Protein AF-A0A9D4MRM5-F1 (afdb_monomer_lite)

Organism: Dreissena polymorpha (NCBI:txid45954)

Sequence (96 aa):
MMEYDSKKILTLRTLDKRSTDRKSTNMEKVGFEQALQELTDNNIAVEEVVTDAHLGIGSIMNKKYPEIKHSHYIWHAAKKLAKRLGKIVKKKANQI

Radius of gyration: 18.16 Å; chains: 1; bounding box: 43×32×49 Å

Secondary structure (DSSP, 8-state):
-B-TTT--B-------GGGTTT-HHHHHHHHHHHHHHHHHHTT----EEEE---HHHHHHHHHH-TTSEEEE-HHHHHHHHHHHHHHHHHHHHTT-

Structure (mmCIF, N/CA/C/O backbone):
data_AF-A0A9D4MRM5-F1
#
_entry.id   AF-A0A9D4MRM5-F1
#
loop_
_atom_site.group_PDB
_atom_site.id
_atom_site.type_symbol
_atom_site.label_atom_id
_atom_site.label_alt_id
_atom_site.label_comp_id
_atom_site.label_asym_id
_atom_site.label_entity_id
_atom_site.label_seq_id
_atom_site.pdbx_PDB_ins_code
_atom_site.Cartn_x
_atom_site.Cartn_y
_atom_site.Cartn_z
_atom_site.occupancy
_atom_site.B_iso_or_equiv
_atom_site.auth_seq_id
_atom_site.auth_comp_id
_atom_site.auth_asym_id
_atom_site.auth_atom_id
_atom_site.pdbx_PDB_model_num
ATOM 1 N N . MET A 1 1 ? -8.918 1.977 -2.420 1.00 93.69 1 MET A N 1
ATOM 2 C CA . MET A 1 1 ? -8.376 0.611 -2.542 1.00 93.69 1 MET A CA 1
ATOM 3 C C . MET A 1 1 ? -9.374 -0.258 -3.278 1.00 93.69 1 MET A C 1
ATOM 5 O O . MET A 1 1 ? -10.568 0.010 -3.200 1.00 93.69 1 MET A O 1
ATOM 9 N N . MET A 1 2 ? -8.882 -1.237 -4.029 1.00 95.62 2 MET A N 1
ATOM 10 C CA . MET A 1 2 ? -9.697 -2.153 -4.822 1.00 95.62 2 MET A CA 1
ATOM 11 C C . MET A 1 2 ? -9.437 -3.574 -4.334 1.00 95.62 2 MET A C 1
ATOM 13 O O . MET A 1 2 ? -8.283 -3.930 -4.108 1.00 95.62 2 MET A O 1
ATOM 17 N N . GLU A 1 3 ? -10.498 -4.352 -4.180 1.00 96.31 3 GLU A N 1
ATOM 18 C CA . GLU A 1 3 ? -10.424 -5.773 -3.859 1.00 96.31 3 GLU A CA 1
ATOM 19 C C . GLU A 1 3 ? -10.053 -6.570 -5.122 1.00 96.31 3 GLU A C 1
ATOM 21 O O . GLU A 1 3 ? -10.459 -6.223 -6.238 1.00 96.31 3 GLU A O 1
ATOM 26 N N . TYR A 1 4 ? -9.201 -7.582 -4.969 1.00 95.00 4 TYR A N 1
ATOM 27 C CA . TYR A 1 4 ? -8.548 -8.212 -6.107 1.00 95.00 4 TYR A CA 1
ATOM 28 C C . TYR A 1 4 ? -9.476 -9.127 -6.910 1.00 95.00 4 TYR A C 1
ATOM 30 O O . TYR A 1 4 ? -9.409 -9.076 -8.134 1.00 95.00 4 TYR A O 1
ATOM 38 N N . ASP A 1 5 ? -10.344 -9.919 -6.297 1.00 96.06 5 ASP A N 1
ATOM 39 C CA . ASP A 1 5 ? -11.135 -10.924 -7.009 1.00 96.06 5 ASP A CA 1
ATOM 40 C C . ASP A 1 5 ? -12.379 -10.318 -7.663 1.00 96.06 5 ASP A C 1
ATOM 42 O O . ASP A 1 5 ? -12.591 -10.434 -8.872 1.00 96.06 5 ASP A O 1
ATOM 46 N N . SER A 1 6 ? -13.174 -9.583 -6.890 1.00 96.88 6 SER A N 1
ATOM 47 C CA . SER A 1 6 ? -14.401 -8.919 -7.337 1.00 96.88 6 SER A CA 1
ATOM 48 C C . SER A 1 6 ? -14.150 -7.647 -8.143 1.00 96.88 6 SER A C 1
ATOM 50 O O . SER A 1 6 ? -15.080 -7.130 -8.765 1.00 96.88 6 SER A O 1
ATOM 52 N N . LYS A 1 7 ? -12.920 -7.110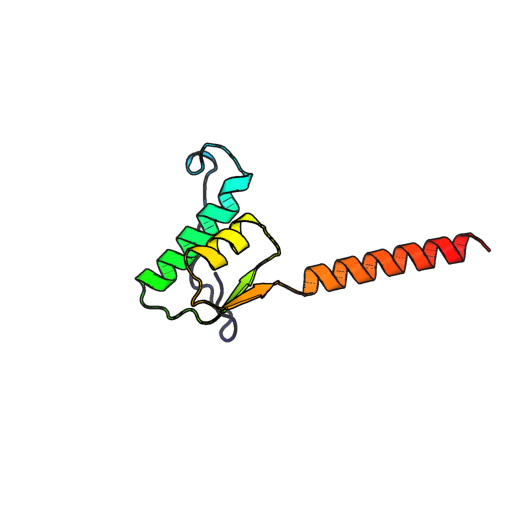 -8.111 1.00 96.38 7 LYS A N 1
ATOM 53 C CA . LYS A 1 7 ? -12.539 -5.826 -8.732 1.00 96.38 7 LYS A CA 1
ATOM 54 C C . LYS A 1 7 ? -13.338 -4.629 -8.208 1.00 96.38 7 LYS A C 1
ATOM 56 O O . LYS A 1 7 ? -13.350 -3.566 -8.831 1.00 96.38 7 LYS A O 1
ATOM 61 N N . LYS A 1 8 ? -14.009 -4.770 -7.062 1.00 97.06 8 LYS A N 1
ATOM 62 C CA . LYS A 1 8 ? -14.777 -3.684 -6.453 1.00 97.06 8 LYS A CA 1
ATOM 63 C C . LYS A 1 8 ? -13.844 -2.682 -5.793 1.00 97.06 8 LYS A C 1
ATOM 65 O O . LYS A 1 8 ? -12.875 -3.040 -5.125 1.00 97.06 8 LYS A O 1
ATOM 70 N N . ILE A 1 9 ? -14.165 -1.405 -5.956 1.00 96.88 9 ILE A N 1
ATOM 71 C CA . ILE A 1 9 ? -13.501 -0.327 -5.229 1.00 96.88 9 ILE A CA 1
ATOM 72 C C . ILE A 1 9 ? -14.102 -0.297 -3.823 1.00 96.88 9 ILE A C 1
ATOM 74 O O . ILE A 1 9 ? -15.279 0.011 -3.669 1.00 96.88 9 ILE A O 1
ATOM 78 N N . LEU A 1 10 ? -13.298 -0.630 -2.814 1.00 96.12 10 LEU A N 1
ATOM 79 C CA . LEU A 1 10 ? -13.720 -0.637 -1.411 1.00 96.12 10 LEU A CA 1
ATOM 80 C C . LEU A 1 10 ? -13.701 0.764 -0.792 1.00 96.12 10 LEU A C 1
ATOM 82 O O . LEU A 1 10 ? -14.523 1.078 0.053 1.00 96.12 10 LEU A O 1
ATOM 86 N N . THR A 1 11 ? -12.761 1.613 -1.214 1.00 96.38 11 THR A N 1
ATOM 87 C CA . THR A 1 11 ? -12.655 3.000 -0.731 1.00 96.38 11 THR A CA 1
ATOM 88 C C . THR A 1 11 ? -12.005 3.890 -1.787 1.00 96.38 11 THR A C 1
ATOM 90 O O . THR A 1 11 ? -11.112 3.453 -2.524 1.00 96.38 11 THR A O 1
ATOM 93 N N . LEU A 1 12 ? -12.434 5.147 -1.858 1.00 95.56 12 LEU A N 1
ATOM 94 C CA . LEU A 1 12 ? -11.852 6.193 -2.691 1.00 95.56 12 LEU A CA 1
ATOM 95 C C . LEU A 1 12 ? -11.668 7.438 -1.827 1.00 95.56 12 LEU A C 1
ATOM 97 O O . LEU A 1 12 ? -12.636 7.965 -1.284 1.00 95.56 12 LEU A O 1
ATOM 101 N N . ARG A 1 13 ? -10.431 7.930 -1.730 1.00 91.44 13 ARG A N 1
ATOM 102 C CA . ARG A 1 13 ? -10.114 9.123 -0.942 1.00 91.44 13 ARG A CA 1
ATOM 103 C C . ARG A 1 13 ? -9.468 10.183 -1.818 1.00 91.44 13 ARG A C 1
ATOM 105 O O . ARG A 1 13 ? -8.505 9.907 -2.530 1.00 91.44 13 ARG A O 1
ATOM 112 N N . THR A 1 14 ? -9.983 11.401 -1.707 1.00 92.94 14 THR A N 1
ATOM 113 C CA . THR A 1 14 ? -9.398 12.598 -2.313 1.00 92.94 14 THR A CA 1
ATOM 114 C C 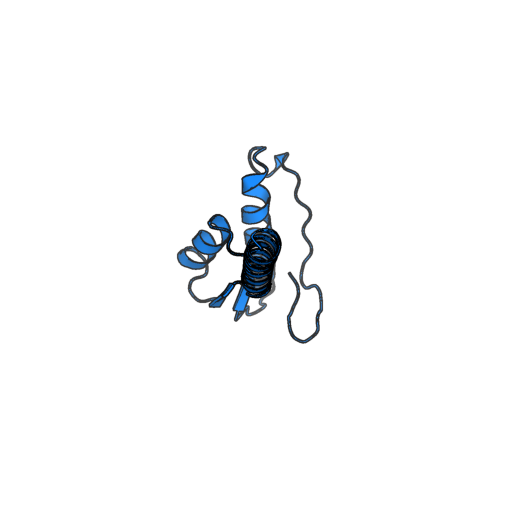. THR A 1 14 ? -8.735 13.411 -1.213 1.00 92.94 14 THR A C 1
ATOM 116 O O . THR A 1 14 ? -9.369 13.736 -0.212 1.00 92.94 14 THR A O 1
ATOM 119 N N . LEU A 1 15 ? -7.456 13.736 -1.395 1.00 91.88 15 LEU A N 1
ATOM 120 C CA . LEU A 1 15 ? -6.677 14.522 -0.443 1.00 91.88 15 LEU A CA 1
ATOM 121 C C . LEU A 1 15 ? -6.257 15.853 -1.053 1.00 91.88 15 LEU A C 1
ATOM 123 O O . LEU A 1 15 ? -5.852 15.915 -2.213 1.00 91.88 15 LEU A O 1
ATOM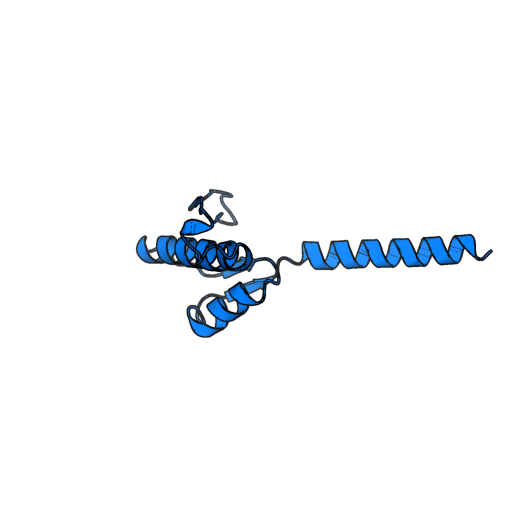 127 N N . ASP A 1 16 ? -6.281 16.901 -0.234 1.00 91.88 16 ASP A N 1
ATOM 128 C CA . ASP A 1 16 ? -5.697 18.199 -0.563 1.00 91.88 16 ASP A CA 1
ATOM 129 C C . ASP A 1 16 ? -4.335 18.333 0.131 1.00 91.88 16 ASP A C 1
ATOM 131 O O . ASP A 1 16 ? -4.190 17.996 1.303 1.00 91.88 16 ASP A O 1
ATOM 135 N N . LYS A 1 17 ? -3.321 18.879 -0.550 1.00 91.62 17 LYS A N 1
ATOM 136 C CA . LYS A 1 17 ? -1.978 19.069 0.036 1.00 91.62 17 LYS A CA 1
ATOM 137 C C . LYS A 1 17 ? -1.988 19.855 1.355 1.00 91.62 17 LYS A C 1
ATOM 139 O O . LYS A 1 17 ? -1.060 19.738 2.153 1.00 91.62 17 LYS A O 1
ATOM 144 N N . ARG A 1 18 ? -3.004 20.692 1.589 1.00 90.38 18 ARG A N 1
ATOM 145 C CA . ARG A 1 18 ? -3.190 21.455 2.831 1.00 90.38 18 ARG A CA 1
ATOM 146 C C . ARG A 1 18 ? -3.377 20.543 4.043 1.00 90.38 18 ARG A C 1
ATOM 148 O O . ARG A 1 18 ? -3.009 20.964 5.130 1.00 90.38 18 ARG A O 1
ATOM 155 N N . SER A 1 19 ? -3.865 19.315 3.861 1.00 84.38 19 SER A N 1
ATOM 156 C CA . SER A 1 19 ? -4.006 18.327 4.936 1.00 84.38 19 SER A CA 1
ATOM 157 C C . SER A 1 19 ? -2.734 17.506 5.191 1.00 84.38 19 SER A C 1
ATOM 159 O O . SER A 1 19 ? -2.765 16.586 6.000 1.00 84.38 19 SER A O 1
ATOM 161 N N . THR A 1 20 ? -1.626 17.792 4.495 1.00 86.81 20 THR A N 1
ATOM 162 C CA . THR A 1 20 ? -0.370 17.021 4.582 1.00 86.81 20 THR A CA 1
ATOM 163 C C . THR A 1 20 ? 0.856 17.934 4.668 1.00 86.81 20 THR A C 1
ATOM 165 O O . THR A 1 20 ? 1.802 17.811 3.884 1.00 86.81 20 THR A O 1
ATOM 168 N N . ASP A 1 21 ? 0.815 18.922 5.565 1.00 87.31 21 ASP A N 1
ATOM 169 C CA . ASP A 1 21 ? 1.877 19.923 5.772 1.00 87.31 21 ASP A CA 1
ATOM 170 C C . ASP A 1 21 ? 2.287 20.680 4.499 1.00 87.31 21 ASP A C 1
ATOM 172 O O . ASP A 1 21 ? 3.412 21.167 4.374 1.00 87.31 21 ASP A O 1
ATOM 176 N N . ARG A 1 22 ? 1.389 20.751 3.504 1.00 87.69 22 ARG A N 1
ATOM 177 C CA . ARG A 1 22 ? 1.650 21.315 2.168 1.00 87.69 22 ARG A CA 1
ATOM 178 C C . ARG A 1 22 ? 2.777 20.600 1.405 1.00 87.69 22 ARG A C 1
ATOM 180 O O . ARG A 1 22 ? 3.242 21.123 0.393 1.00 87.69 22 ARG A O 1
ATOM 187 N N . LYS A 1 23 ? 3.173 19.395 1.833 1.00 87.94 23 LYS A N 1
ATOM 188 C CA . LYS A 1 23 ? 4.170 18.535 1.181 1.00 87.94 23 LYS A CA 1
ATOM 189 C C . LYS A 1 23 ? 3.466 17.458 0.364 1.00 87.94 23 LYS A C 1
ATOM 191 O O . LYS A 1 23 ? 2.914 16.509 0.915 1.00 87.94 23 LYS A O 1
ATOM 196 N N . SER A 1 24 ? 3.515 17.589 -0.959 1.00 85.50 24 SER A N 1
ATOM 197 C CA . SER A 1 24 ? 2.876 16.641 -1.883 1.00 85.50 24 SER A CA 1
ATOM 198 C C . SER A 1 24 ? 3.413 15.215 -1.737 1.00 85.50 24 SER A C 1
ATOM 200 O O . SER A 1 24 ? 2.653 14.262 -1.855 1.00 85.50 24 SER A O 1
ATOM 202 N N . THR A 1 25 ? 4.692 15.058 -1.391 1.00 87.44 25 THR A N 1
ATOM 203 C CA . THR A 1 25 ? 5.328 13.752 -1.145 1.00 87.44 25 THR A CA 1
ATOM 204 C C . THR A 1 25 ? 4.695 12.974 0.008 1.00 87.44 25 THR A C 1
ATOM 206 O O . THR A 1 25 ? 4.811 11.755 0.063 1.00 87.44 25 THR A O 1
ATOM 209 N N . ASN A 1 26 ? 4.026 13.659 0.941 1.00 90.06 26 ASN A N 1
ATOM 210 C CA . ASN A 1 26 ? 3.364 13.018 2.075 1.00 90.06 26 ASN A CA 1
ATOM 211 C C . ASN A 1 26 ? 1.946 12.548 1.731 1.00 90.06 26 ASN A C 1
ATOM 213 O O . ASN A 1 26 ? 1.407 11.704 2.442 1.00 90.06 26 ASN A O 1
ATOM 217 N N . MET A 1 27 ? 1.343 13.071 0.659 1.00 93.25 27 MET A N 1
ATOM 218 C CA . MET A 1 27 ? -0.056 12.803 0.317 1.00 93.25 27 MET A CA 1
ATOM 219 C C . MET A 1 27 ? -0.318 11.331 0.042 1.00 93.25 27 MET A C 1
ATOM 221 O O . MET A 1 27 ? -1.304 10.792 0.528 1.00 93.25 27 MET A O 1
ATOM 225 N N . GLU A 1 28 ? 0.581 10.673 -0.685 1.00 92.06 28 GLU A N 1
ATOM 226 C CA . GLU A 1 28 ? 0.434 9.255 -1.014 1.00 92.06 28 GLU A CA 1
ATOM 227 C C . GLU A 1 28 ? 0.485 8.386 0.247 1.00 92.06 28 GLU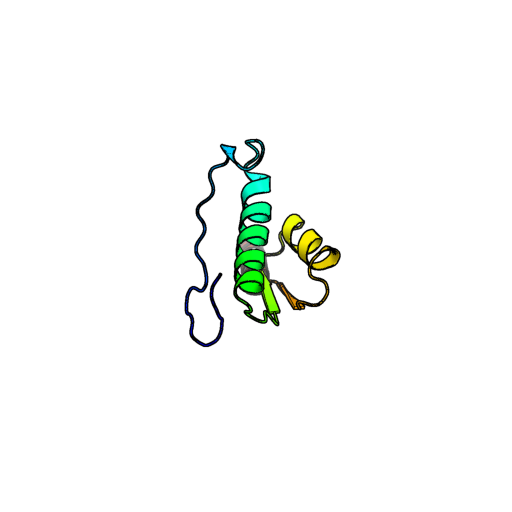 A C 1
ATOM 229 O O . GLU A 1 28 ? -0.376 7.537 0.463 1.00 92.06 28 GLU A O 1
ATOM 234 N N . LYS A 1 29 ? 1.441 8.677 1.136 1.00 93.00 29 LYS A N 1
ATOM 235 C CA . LYS A 1 29 ? 1.584 8.009 2.431 1.00 93.00 29 LYS A CA 1
ATOM 236 C C . LYS A 1 29 ? 0.322 8.172 3.292 1.00 93.00 29 LYS A C 1
ATOM 238 O O . LYS A 1 29 ? -0.212 7.182 3.779 1.00 93.00 29 LYS A O 1
ATOM 243 N N . VAL A 1 30 ? -0.142 9.411 3.470 1.00 94.38 30 VAL A N 1
ATOM 244 C CA . VAL A 1 30 ? -1.317 9.729 4.299 1.00 94.38 30 VAL A CA 1
ATOM 245 C C . VAL A 1 30 ? -2.589 9.129 3.701 1.00 94.38 30 VAL A C 1
ATOM 247 O O . VAL A 1 30 ? -3.402 8.571 4.428 1.00 94.38 30 VAL A O 1
ATOM 250 N N . GLY A 1 31 ? -2.757 9.202 2.380 1.00 95.12 31 GLY A N 1
ATOM 251 C CA . GLY A 1 31 ? -3.925 8.646 1.697 1.00 95.12 31 GLY A CA 1
ATOM 252 C C . GLY A 1 31 ? -3.993 7.135 1.785 1.00 95.12 31 GLY A C 1
ATOM 253 O O . GLY A 1 31 ? -5.065 6.595 2.042 1.00 95.12 31 GLY A O 1
ATOM 254 N N . PHE A 1 32 ? -2.851 6.466 1.628 1.00 95.81 32 PHE A N 1
ATOM 255 C CA . PHE A 1 32 ? -2.752 5.027 1.822 1.00 95.81 32 PHE A CA 1
ATOM 256 C C . PHE A 1 32 ? -3.124 4.629 3.253 1.00 95.81 32 PHE A C 1
ATOM 258 O O . PHE A 1 32 ? -3.975 3.766 3.439 1.00 95.81 32 PHE A O 1
ATOM 265 N N . GLU A 1 33 ? -2.529 5.286 4.250 1.00 95.56 33 GLU A N 1
ATOM 266 C CA . GLU A 1 33 ? -2.763 4.986 5.665 1.00 95.56 33 GLU A CA 1
ATOM 267 C C . GLU A 1 33 ? -4.227 5.196 6.062 1.00 95.56 33 GLU A C 1
ATOM 269 O O . GLU A 1 33 ? -4.831 4.315 6.662 1.00 95.56 33 GLU A O 1
ATOM 274 N N . GLN A 1 34 ? -4.832 6.316 5.656 1.00 95.75 34 GLN A N 1
ATOM 275 C CA . GLN A 1 34 ? -6.249 6.579 5.920 1.00 95.75 34 GLN A CA 1
ATOM 276 C C . GLN A 1 34 ? -7.173 5.573 5.231 1.00 95.75 34 GLN A C 1
ATOM 278 O O . GLN A 1 34 ? -8.177 5.177 5.813 1.00 95.75 34 GLN A O 1
ATOM 283 N N . ALA A 1 35 ? -6.857 5.175 3.996 1.00 96.81 35 ALA A N 1
ATOM 284 C CA . ALA A 1 35 ? -7.651 4.190 3.273 1.00 96.81 35 ALA A CA 1
ATOM 285 C C . ALA A 1 35 ? -7.543 2.797 3.907 1.00 96.81 35 ALA A C 1
ATOM 287 O O . ALA A 1 35 ? -8.552 2.113 4.002 1.00 96.81 35 ALA A O 1
ATOM 288 N N . LEU A 1 36 ? -6.350 2.384 4.352 1.00 96.69 36 LEU A N 1
ATOM 289 C CA . LEU A 1 36 ? -6.171 1.094 5.018 1.00 96.69 36 LEU A CA 1
ATOM 290 C C . LEU A 1 36 ? -6.880 1.074 6.374 1.00 96.69 36 LEU A C 1
ATOM 292 O O . LEU A 1 36 ? -7.595 0.123 6.669 1.00 96.69 36 LEU A O 1
ATOM 296 N N . GLN A 1 37 ? -6.741 2.153 7.151 1.00 95.69 37 GLN A N 1
ATOM 297 C CA . GLN A 1 37 ? -7.413 2.295 8.439 1.00 95.69 37 GLN A CA 1
ATOM 298 C C . GLN A 1 37 ? -8.936 2.223 8.296 1.00 95.69 37 GLN A C 1
ATOM 300 O O . GLN A 1 37 ? -9.578 1.513 9.055 1.00 95.69 37 GLN A O 1
ATOM 305 N N . GLU A 1 38 ? -9.509 2.884 7.286 1.00 96.44 38 GLU A N 1
ATOM 306 C CA . GLU A 1 38 ? -10.948 2.824 7.006 1.00 96.44 38 GLU A CA 1
ATOM 307 C C . GLU A 1 38 ? -11.433 1.391 6.744 1.00 96.44 38 GLU A C 1
ATOM 309 O O . GLU A 1 38 ? -12.511 1.021 7.200 1.00 96.44 38 GLU A O 1
ATOM 314 N N . LEU A 1 39 ? -10.657 0.563 6.035 1.00 96.06 39 LEU A N 1
ATOM 315 C CA . LEU A 1 39 ? -11.025 -0.840 5.821 1.00 96.06 39 LEU A CA 1
ATOM 316 C C . LEU A 1 39 ? -11.017 -1.621 7.139 1.00 96.06 39 LEU A C 1
ATOM 318 O O . LEU A 1 39 ? -11.981 -2.327 7.434 1.00 96.06 39 LEU A O 1
ATOM 322 N N . THR A 1 40 ? -9.972 -1.444 7.949 1.00 93.75 40 THR A N 1
ATOM 323 C CA . THR A 1 40 ? -9.862 -2.081 9.266 1.00 93.75 40 THR A CA 1
ATOM 324 C C . THR A 1 40 ? -10.998 -1.652 10.198 1.00 93.75 40 THR A C 1
ATOM 326 O O . THR A 1 40 ? -11.615 -2.501 10.837 1.00 93.75 40 THR A O 1
ATOM 329 N N . ASP A 1 41 ? -11.335 -0.360 10.225 1.00 95.75 41 ASP A N 1
ATOM 330 C CA . ASP A 1 41 ? -12.422 0.199 11.042 1.00 95.75 41 ASP A CA 1
ATOM 331 C C . ASP A 1 41 ? -13.798 -0.359 10.629 1.00 95.75 41 ASP A C 1
ATOM 333 O O . ASP A 1 41 ? -14.695 -0.496 11.459 1.00 95.75 41 ASP A O 1
ATOM 337 N N . ASN A 1 42 ? -13.961 -0.734 9.356 1.00 95.88 42 ASN A N 1
ATOM 338 C CA . ASN A 1 42 ? -15.156 -1.404 8.834 1.00 95.88 42 ASN A CA 1
ATOM 339 C C . ASN A 1 42 ? -15.118 -2.940 8.996 1.00 95.88 42 ASN A C 1
ATOM 341 O O . ASN A 1 42 ? -15.901 -3.641 8.354 1.00 95.88 42 ASN A O 1
ATOM 345 N N . ASN A 1 43 ? -14.233 -3.477 9.848 1.00 95.38 43 ASN A N 1
ATOM 346 C CA . ASN A 1 43 ? -14.034 -4.914 10.085 1.00 95.38 43 ASN A CA 1
ATOM 347 C C . ASN A 1 43 ? -13.694 -5.721 8.818 1.00 95.38 43 ASN A C 1
ATOM 349 O O . ASN A 1 43 ? -13.999 -6.913 8.729 1.00 95.38 43 ASN A O 1
ATOM 353 N N . ILE A 1 44 ? -13.056 -5.093 7.828 1.00 95.62 44 ILE A N 1
ATOM 354 C CA . ILE A 1 44 ? -12.550 -5.799 6.651 1.00 95.62 44 ILE A CA 1
ATOM 355 C C . ILE A 1 44 ? -11.173 -6.363 6.998 1.00 95.62 44 ILE A C 1
ATOM 357 O O . ILE A 1 44 ? -10.219 -5.618 7.218 1.00 95.62 44 ILE A O 1
ATOM 361 N N . ALA A 1 45 ? -11.065 -7.690 7.021 1.00 95.00 45 ALA A N 1
ATOM 362 C CA . ALA A 1 45 ? -9.794 -8.378 7.199 1.00 95.00 45 ALA A CA 1
ATOM 363 C C . ALA A 1 45 ? -8.966 -8.285 5.907 1.00 95.00 45 ALA A C 1
ATOM 365 O O . ALA A 1 45 ? -9.273 -8.935 4.908 1.00 95.00 45 ALA A O 1
ATOM 366 N N . VAL A 1 46 ? -7.930 -7.447 5.916 1.00 96.44 46 VAL A N 1
ATOM 367 C CA . VAL A 1 46 ? -7.018 -7.280 4.778 1.00 96.44 46 VAL A CA 1
ATOM 368 C C . VAL A 1 46 ? -5.851 -8.253 4.924 1.00 96.44 46 VAL A C 1
ATOM 370 O O . VAL A 1 46 ? -5.005 -8.079 5.795 1.00 96.44 46 VAL A O 1
ATOM 373 N N . GLU A 1 47 ? -5.786 -9.266 4.061 1.00 96.75 47 GLU A N 1
ATOM 374 C CA . GLU A 1 47 ? -4.710 -10.270 4.095 1.00 96.75 47 GLU A CA 1
ATOM 375 C C . GLU A 1 47 ? -3.432 -9.790 3.391 1.00 96.75 47 GLU A C 1
ATOM 377 O O . GLU A 1 47 ? -2.314 -10.022 3.859 1.00 96.75 47 GLU A O 1
ATOM 382 N N . GLU A 1 48 ? -3.588 -9.098 2.261 1.00 97.06 48 GLU A N 1
ATOM 383 C CA . GLU A 1 48 ? -2.481 -8.622 1.439 1.00 97.06 48 GLU A CA 1
ATOM 384 C C . GLU A 1 48 ? -2.786 -7.260 0.817 1.00 97.06 48 GLU A C 1
ATOM 386 O O . GLU A 1 48 ? -3.885 -6.995 0.326 1.00 97.06 48 GLU A O 1
ATOM 391 N N . VAL A 1 49 ? -1.764 -6.408 0.772 1.00 97.06 49 VAL A N 1
ATOM 392 C CA . VAL A 1 49 ? -1.770 -5.172 -0.011 1.00 97.06 49 VAL A CA 1
ATOM 393 C C . VAL A 1 49 ? -0.656 -5.199 -1.048 1.00 97.06 49 VAL A C 1
ATOM 395 O O . VAL A 1 49 ? 0.504 -5.489 -0.749 1.00 97.06 49 VAL A O 1
ATOM 398 N N . VAL A 1 50 ? -1.007 -4.855 -2.287 1.00 95.75 50 VAL A N 1
ATOM 399 C CA . VAL A 1 50 ? -0.059 -4.735 -3.399 1.00 95.75 50 VAL A CA 1
ATOM 400 C C . VAL A 1 50 ? 0.101 -3.263 -3.753 1.00 95.75 50 VAL A C 1
ATOM 402 O O . VAL A 1 50 ? -0.859 -2.613 -4.163 1.00 95.75 50 VAL A O 1
ATOM 405 N N . THR A 1 51 ? 1.312 -2.725 -3.609 1.00 95.31 51 THR A N 1
ATOM 406 C CA . THR A 1 51 ? 1.599 -1.311 -3.906 1.00 95.31 51 THR A CA 1
ATOM 407 C C . THR A 1 51 ? 2.836 -1.155 -4.779 1.00 95.31 51 THR A C 1
ATOM 409 O O . THR A 1 51 ? 3.623 -2.084 -4.965 1.00 95.31 51 THR A O 1
ATOM 412 N N . ASP A 1 52 ? 3.072 0.057 -5.272 1.00 91.62 52 ASP A N 1
ATOM 413 C CA . ASP A 1 52 ? 4.381 0.416 -5.810 1.00 91.62 52 ASP A CA 1
ATOM 414 C C . ASP A 1 52 ? 5.467 0.377 -4.725 1.00 91.62 52 ASP A C 1
ATOM 416 O O . ASP A 1 52 ? 5.188 0.368 -3.521 1.00 91.62 52 ASP A O 1
ATOM 420 N N . ALA A 1 53 ? 6.731 0.373 -5.158 1.00 90.62 53 ALA A N 1
ATOM 421 C CA . ALA A 1 53 ? 7.909 0.399 -4.289 1.00 90.62 53 ALA A CA 1
ATOM 422 C C . ALA A 1 53 ? 8.145 1.795 -3.667 1.00 90.62 53 ALA A C 1
ATOM 424 O O . ALA A 1 53 ? 9.229 2.372 -3.777 1.00 90.62 53 ALA A O 1
ATOM 425 N N . HIS A 1 54 ? 7.112 2.363 -3.043 1.00 91.31 54 HIS A N 1
ATOM 426 C CA . HIS A 1 54 ? 7.170 3.645 -2.353 1.00 91.31 54 HIS A CA 1
ATOM 427 C C . HIS A 1 54 ? 7.694 3.451 -0.921 1.00 91.31 54 HIS A C 1
ATOM 429 O O . HIS A 1 54 ? 7.037 2.835 -0.078 1.00 91.31 54 HIS A O 1
ATOM 435 N N . LEU A 1 55 ? 8.869 4.018 -0.619 1.00 92.06 55 LEU A N 1
ATOM 436 C CA . LEU A 1 55 ? 9.569 3.832 0.665 1.00 92.06 55 LEU A CA 1
ATOM 437 C C . LEU A 1 55 ? 8.710 4.211 1.881 1.00 92.06 55 LEU A C 1
ATOM 439 O O . LEU A 1 55 ? 8.749 3.538 2.910 1.00 92.06 55 LEU A O 1
ATOM 443 N N . GLY A 1 56 ? 7.911 5.275 1.764 1.00 93.69 56 GLY A N 1
ATOM 444 C CA . GLY A 1 56 ? 7.037 5.726 2.846 1.00 93.69 56 GLY A CA 1
ATOM 445 C C . GLY A 1 56 ? 5.907 4.746 3.169 1.00 93.69 56 GLY A C 1
ATOM 446 O O . GLY A 1 56 ? 5.535 4.636 4.333 1.00 93.69 56 GLY A O 1
ATOM 447 N N . ILE A 1 57 ? 5.405 4.020 2.163 1.00 95.69 57 ILE A N 1
ATOM 448 C CA . ILE A 1 57 ? 4.350 3.013 2.343 1.00 95.69 57 ILE A CA 1
ATOM 449 C C . ILE A 1 57 ? 4.962 1.742 2.927 1.00 95.69 57 ILE A C 1
ATOM 451 O O . ILE A 1 57 ? 4.472 1.253 3.936 1.00 95.69 57 ILE A O 1
ATOM 455 N N . GLY A 1 58 ? 6.091 1.272 2.381 1.00 95.94 58 GLY A N 1
ATOM 456 C CA . GLY A 1 58 ? 6.794 0.109 2.940 1.00 95.94 58 GLY A CA 1
ATOM 457 C C . GLY A 1 58 ? 7.185 0.299 4.411 1.00 95.94 58 GLY A C 1
ATOM 458 O O . GLY A 1 58 ? 7.041 -0.609 5.221 1.00 95.94 58 GLY A O 1
ATOM 459 N N . SER A 1 59 ? 7.601 1.511 4.795 1.00 95.69 59 SER A N 1
ATOM 460 C CA . SER A 1 59 ? 7.879 1.848 6.198 1.00 95.69 59 SER A CA 1
ATOM 461 C C . SER A 1 59 ? 6.633 1.782 7.091 1.00 95.69 59 SER A C 1
ATOM 463 O O . SER A 1 59 ? 6.742 1.341 8.232 1.00 95.69 59 SER A O 1
ATOM 465 N N . ILE A 1 60 ? 5.458 2.195 6.595 1.00 96.19 60 ILE A N 1
ATOM 466 C CA . ILE A 1 60 ? 4.194 2.045 7.333 1.00 96.19 60 ILE A CA 1
ATOM 467 C C . ILE A 1 60 ? 3.845 0.571 7.491 1.00 96.19 60 ILE A C 1
ATOM 469 O O . ILE A 1 60 ? 3.594 0.154 8.614 1.00 96.19 60 ILE A O 1
ATOM 473 N N . MET A 1 61 ? 3.857 -0.204 6.404 1.00 97.00 61 MET A N 1
ATOM 474 C CA . MET A 1 61 ? 3.487 -1.621 6.447 1.00 97.00 61 MET A CA 1
ATOM 475 C C . MET A 1 61 ? 4.352 -2.380 7.451 1.00 97.00 61 MET A C 1
ATOM 477 O O . MET A 1 61 ? 3.829 -3.016 8.355 1.00 97.00 61 MET A O 1
ATOM 481 N N . ASN A 1 62 ? 5.670 -2.180 7.405 1.00 96.56 62 ASN A N 1
ATOM 482 C CA . ASN A 1 62 ? 6.589 -2.841 8.330 1.00 96.56 62 ASN A CA 1
ATOM 483 C C . ASN A 1 62 ? 6.413 -2.428 9.801 1.00 96.56 62 ASN A C 1
ATOM 485 O O . ASN A 1 62 ? 6.766 -3.198 10.688 1.00 96.56 62 ASN A O 1
ATOM 489 N N . LYS A 1 63 ? 5.959 -1.198 10.082 1.00 96.44 63 LYS A N 1
ATOM 490 C CA . LYS A 1 63 ? 5.905 -0.658 11.455 1.00 96.44 63 LYS A CA 1
ATOM 491 C C . LYS A 1 63 ? 4.524 -0.722 12.096 1.00 96.44 63 LYS A C 1
ATOM 493 O O . LYS A 1 63 ? 4.446 -0.879 13.307 1.00 96.44 63 LYS A O 1
ATOM 498 N N . LYS A 1 64 ? 3.467 -0.493 11.317 1.00 95.75 64 LYS A N 1
ATOM 499 C CA . LYS A 1 64 ? 2.091 -0.328 11.805 1.00 95.75 64 LYS A CA 1
ATOM 500 C C . LYS A 1 64 ? 1.172 -1.483 11.441 1.00 95.75 64 LYS A C 1
ATOM 502 O O . LYS A 1 64 ? 0.232 -1.707 12.186 1.00 95.75 64 LYS A O 1
ATOM 507 N N . TYR A 1 65 ? 1.447 -2.175 10.338 1.00 96.06 65 TYR A N 1
ATOM 508 C CA . TYR A 1 65 ? 0.623 -3.282 9.857 1.00 96.06 65 TYR A CA 1
ATOM 509 C C . TYR A 1 65 ? 1.480 -4.521 9.534 1.00 96.06 65 TYR A C 1
ATOM 511 O O . TYR A 1 65 ? 1.414 -5.025 8.409 1.00 96.06 65 TYR A O 1
ATOM 519 N N . PRO A 1 66 ? 2.355 -4.977 10.458 1.00 96.19 66 PRO A N 1
ATOM 520 C CA . PRO A 1 66 ? 3.271 -6.092 10.202 1.00 96.19 66 PRO A CA 1
ATOM 521 C C . PRO A 1 66 ? 2.558 -7.425 9.928 1.00 96.19 66 PRO A C 1
ATOM 523 O O . PRO A 1 66 ? 3.150 -8.326 9.339 1.00 96.19 66 PRO A O 1
ATOM 526 N N . GLU A 1 67 ? 1.307 -7.560 10.360 1.00 96.56 67 GLU A N 1
ATOM 527 C CA . GLU A 1 67 ? 0.447 -8.718 10.126 1.00 96.56 67 GLU A CA 1
ATOM 528 C C . GLU A 1 67 ? -0.109 -8.793 8.698 1.00 96.56 67 GLU A C 1
ATOM 530 O O . GLU A 1 67 ? -0.442 -9.882 8.231 1.00 96.56 67 GLU A O 1
ATOM 535 N N . ILE A 1 68 ? -0.183 -7.662 7.990 1.00 97.44 68 ILE A N 1
ATOM 536 C CA . ILE A 1 68 ? -0.686 -7.606 6.617 1.00 97.44 68 ILE A CA 1
ATOM 537 C C . ILE A 1 68 ? 0.476 -7.856 5.661 1.00 97.44 68 ILE A C 1
ATOM 539 O O . ILE A 1 68 ? 1.477 -7.131 5.659 1.00 97.44 68 ILE A O 1
ATOM 543 N N . LYS A 1 69 ? 0.334 -8.843 4.773 1.00 97.75 69 LYS A N 1
ATOM 544 C CA . LYS A 1 69 ? 1.357 -9.117 3.764 1.00 97.75 69 LYS A CA 1
ATOM 545 C C . LYS A 1 69 ? 1.498 -7.920 2.821 1.00 97.75 69 LYS A C 1
ATOM 547 O O . LYS A 1 69 ? 0.535 -7.485 2.191 1.00 97.75 69 LYS A O 1
ATOM 552 N N . HIS A 1 70 ? 2.718 -7.403 2.678 1.00 97.44 70 HIS A N 1
ATOM 553 C CA . HIS A 1 70 ? 3.022 -6.329 1.732 1.00 97.44 70 HIS A CA 1
ATOM 554 C C . HIS A 1 70 ? 3.753 -6.871 0.506 1.00 97.44 70 HIS A C 1
ATOM 556 O O . HIS A 1 70 ? 4.872 -7.372 0.606 1.00 97.44 70 HIS A O 1
ATOM 562 N N . SER A 1 71 ? 3.131 -6.721 -0.660 1.00 96.19 71 SER A N 1
ATOM 563 C CA . SER A 1 71 ? 3.693 -7.111 -1.952 1.00 96.19 71 SER A CA 1
ATOM 564 C C . SER A 1 71 ? 3.910 -5.904 -2.860 1.00 96.19 71 SER A C 1
ATOM 566 O O . SER A 1 71 ? 3.229 -4.879 -2.776 1.00 96.19 71 SER A O 1
ATOM 568 N N . HIS A 1 72 ? 4.865 -6.031 -3.779 1.00 94.25 72 HIS A N 1
ATOM 569 C CA . HIS A 1 72 ? 5.154 -4.995 -4.766 1.00 94.25 72 HIS A CA 1
ATOM 570 C C . HIS A 1 72 ? 4.509 -5.292 -6.114 1.00 94.25 72 HIS A C 1
ATOM 572 O O . HIS A 1 72 ? 4.498 -6.432 -6.576 1.00 94.25 72 HIS A O 1
ATOM 578 N N . TYR A 1 73 ? 4.043 -4.249 -6.800 1.00 90.81 73 TYR A N 1
ATOM 579 C CA . TYR A 1 73 ? 3.493 -4.386 -8.141 1.00 90.81 73 TYR A CA 1
ATOM 580 C C . TYR A 1 73 ? 4.602 -4.649 -9.180 1.00 90.81 73 TYR A C 1
ATOM 582 O O . TYR A 1 73 ? 5.278 -3.747 -9.687 1.00 90.81 73 TYR A O 1
ATOM 590 N N . ILE A 1 74 ? 4.794 -5.933 -9.504 1.00 92.19 74 ILE A N 1
ATOM 591 C CA . ILE A 1 74 ? 5.916 -6.453 -10.311 1.00 92.19 74 ILE A CA 1
ATOM 592 C C . ILE A 1 74 ? 5.933 -5.886 -11.739 1.00 92.19 74 ILE A C 1
ATOM 594 O O . ILE A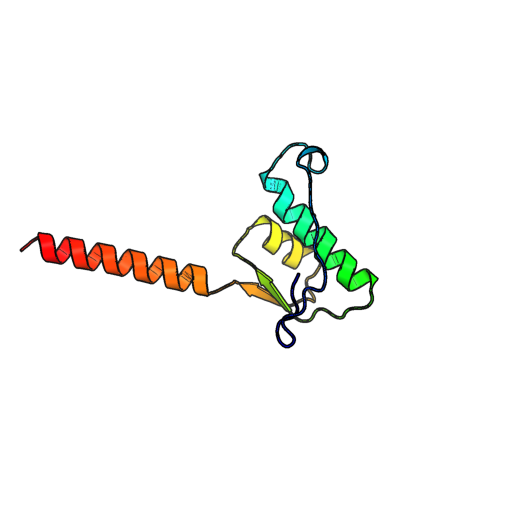 1 74 ? 7.003 -5.726 -12.337 1.00 92.19 74 ILE A O 1
ATOM 598 N N . TRP A 1 75 ? 4.773 -5.522 -12.293 1.00 92.31 75 TRP A N 1
ATOM 599 C CA . TRP A 1 75 ? 4.671 -5.000 -13.657 1.00 92.31 75 TRP A CA 1
ATOM 600 C C . TRP A 1 75 ? 5.585 -3.792 -13.907 1.00 92.31 75 TRP A C 1
ATOM 602 O O . TRP A 1 75 ? 6.218 -3.702 -14.964 1.00 92.31 75 TRP A O 1
ATOM 612 N N . HIS A 1 76 ? 5.733 -2.884 -12.935 1.00 87.19 76 HIS A N 1
ATOM 613 C CA . HIS A 1 76 ? 6.641 -1.744 -13.088 1.00 87.19 76 HIS A CA 1
ATOM 614 C C . HIS A 1 76 ? 8.100 -2.174 -13.244 1.00 87.19 76 HIS A C 1
ATOM 616 O O . HIS A 1 76 ? 8.826 -1.579 -14.050 1.00 87.19 76 HIS A O 1
ATOM 622 N N . ALA A 1 77 ? 8.531 -3.205 -12.516 1.00 89.12 77 ALA A N 1
ATOM 623 C CA . ALA A 1 77 ? 9.876 -3.757 -12.632 1.00 89.12 77 ALA A CA 1
ATOM 624 C C . ALA A 1 77 ? 10.081 -4.417 -14.005 1.00 89.12 77 ALA A C 1
ATOM 626 O O . ALA A 1 77 ? 11.027 -4.067 -14.718 1.00 89.12 77 ALA A O 1
ATOM 627 N N . ALA A 1 78 ? 9.146 -5.274 -14.425 1.00 94.44 78 ALA A N 1
ATOM 628 C CA . ALA A 1 78 ? 9.189 -5.949 -15.722 1.00 94.44 78 ALA A CA 1
ATOM 629 C C . ALA A 1 78 ? 9.234 -4.948 -16.891 1.00 94.44 78 ALA A C 1
ATOM 631 O O . ALA A 1 78 ? 10.099 -5.023 -17.769 1.00 94.44 78 ALA A O 1
ATOM 632 N N . LYS A 1 79 ? 8.372 -3.926 -16.862 1.00 93.88 79 LYS A N 1
ATOM 633 C CA . LYS A 1 79 ? 8.329 -2.865 -17.879 1.00 93.88 79 LYS A CA 1
ATOM 634 C C . LYS A 1 79 ? 9.631 -2.065 -17.942 1.00 93.88 79 LYS A C 1
ATOM 636 O O . LYS A 1 79 ? 10.096 -1.728 -19.035 1.00 93.88 79 LYS A O 1
ATOM 641 N N . LYS A 1 80 ? 10.234 -1.731 -16.793 1.00 92.81 80 LYS A N 1
ATOM 642 C CA . LYS A 1 80 ? 11.534 -1.036 -16.745 1.00 92.81 80 LYS A CA 1
ATOM 643 C C . LYS A 1 80 ? 12.645 -1.897 -17.344 1.00 92.81 80 LYS A C 1
ATOM 645 O O . LYS A 1 80 ? 13.452 -1.375 -18.114 1.00 92.81 80 LYS A O 1
ATOM 650 N N . LEU A 1 81 ? 12.666 -3.192 -17.034 1.00 94.81 81 LEU A N 1
ATOM 651 C CA . LEU A 1 81 ? 13.638 -4.136 -17.581 1.00 94.81 81 LEU A CA 1
ATOM 652 C C . LEU A 1 81 ? 13.528 -4.230 -19.108 1.00 94.81 81 LEU A C 1
ATOM 654 O O . LEU A 1 81 ? 14.514 -3.981 -19.804 1.00 94.81 81 LEU A O 1
ATOM 658 N N . ALA A 1 82 ? 12.323 -4.466 -19.632 1.00 95.56 82 ALA A N 1
ATOM 659 C CA . ALA A 1 82 ? 12.074 -4.548 -21.071 1.00 95.56 82 ALA A CA 1
ATOM 660 C C . ALA A 1 82 ? 12.533 -3.279 -21.815 1.00 95.56 82 ALA A C 1
ATOM 662 O O . ALA A 1 82 ? 13.218 -3.351 -22.837 1.00 95.56 82 ALA A O 1
ATOM 663 N N . LYS A 1 83 ? 12.246 -2.092 -21.260 1.00 95.38 83 LYS A N 1
ATOM 664 C CA . LYS A 1 83 ? 12.705 -0.812 -21.827 1.00 95.38 83 LYS A CA 1
ATOM 665 C C . LYS A 1 83 ? 14.229 -0.689 -21.868 1.00 95.38 83 LYS A C 1
ATOM 667 O O . LYS A 1 83 ? 14.764 -0.132 -22.826 1.00 95.38 83 LYS A O 1
ATOM 672 N N . ARG A 1 84 ? 14.937 -1.155 -20.834 1.00 94.94 84 ARG A N 1
ATOM 673 C CA . ARG A 1 84 ? 16.409 -1.121 -20.796 1.00 94.94 84 ARG A CA 1
ATOM 674 C C . ARG A 1 84 ? 17.004 -2.062 -21.837 1.00 94.94 84 ARG A C 1
ATOM 676 O O . ARG A 1 84 ? 17.881 -1.632 -22.580 1.00 94.94 84 ARG A O 1
ATOM 683 N N . LEU A 1 85 ? 16.484 -3.283 -21.937 1.00 94.94 85 LEU A N 1
ATOM 684 C CA . LEU A 1 85 ? 16.916 -4.260 -22.938 1.00 94.94 85 LEU A CA 1
ATOM 685 C C . LEU A 1 85 ? 16.732 -3.718 -24.359 1.00 94.94 85 LEU A C 1
ATOM 687 O O . LEU A 1 85 ? 17.686 -3.697 -25.131 1.00 94.94 85 LEU A O 1
ATOM 691 N N . GLY A 1 86 ? 15.562 -3.154 -24.671 1.00 94.12 86 GLY A N 1
ATOM 692 C CA . GLY A 1 86 ? 15.312 -2.549 -25.982 1.00 94.12 86 GLY A CA 1
ATOM 693 C C . GLY A 1 86 ? 16.289 -1.419 -26.336 1.00 94.12 86 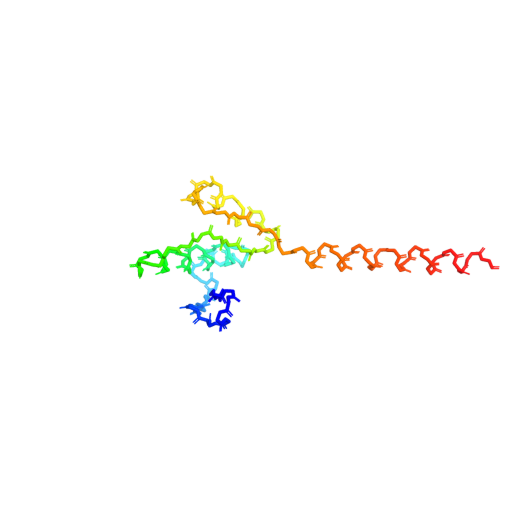GLY A C 1
ATOM 694 O O . GLY A 1 86 ? 16.708 -1.302 -27.485 1.00 94.12 86 GLY A O 1
ATOM 695 N N . LYS A 1 87 ? 16.712 -0.604 -25.357 1.00 93.25 87 LYS A N 1
ATOM 696 C CA . LYS A 1 87 ? 17.736 0.438 -25.575 1.00 93.25 87 LYS A CA 1
ATOM 697 C C . LYS A 1 87 ? 19.115 -0.152 -25.873 1.00 93.25 87 LYS A C 1
ATOM 699 O O . LYS A 1 87 ? 19.820 0.386 -26.721 1.00 93.25 87 LYS A O 1
ATOM 704 N N . ILE A 1 88 ? 19.499 -1.222 -25.179 1.00 93.62 88 ILE A N 1
ATOM 705 C CA . ILE A 1 88 ? 20.786 -1.902 -25.388 1.00 93.62 88 ILE A CA 1
ATOM 706 C C . ILE A 1 88 ? 20.826 -2.527 -26.786 1.00 93.62 88 ILE A C 1
ATOM 708 O O . ILE A 1 88 ? 21.786 -2.308 -27.521 1.00 93.62 88 ILE A O 1
ATOM 712 N N . VAL A 1 89 ? 19.757 -3.224 -27.183 1.00 92.69 89 VAL A N 1
ATOM 713 C CA . VAL A 1 89 ? 19.646 -3.852 -28.510 1.00 92.69 89 VAL A CA 1
ATOM 714 C C . VAL A 1 89 ? 19.766 -2.811 -29.627 1.00 92.69 89 VAL A C 1
ATOM 716 O O . VAL A 1 89 ? 20.582 -2.979 -30.527 1.00 92.69 89 VAL A O 1
ATOM 719 N N . LYS A 1 90 ? 19.032 -1.692 -29.538 1.00 88.69 90 LYS A N 1
ATOM 720 C CA . LYS A 1 90 ? 19.110 -0.609 -30.537 1.00 88.69 90 LYS A CA 1
ATOM 721 C C . LYS A 1 90 ? 20.501 0.020 -30.632 1.00 88.69 90 LYS A C 1
ATOM 723 O O . LYS A 1 90 ? 20.963 0.303 -31.729 1.00 88.69 90 LYS A O 1
ATOM 728 N N . LYS A 1 91 ? 21.184 0.226 -29.500 1.00 87.06 91 LYS A N 1
ATOM 729 C CA . LYS A 1 91 ? 22.557 0.754 -29.502 1.00 87.06 91 LYS A CA 1
ATOM 730 C C . LYS A 1 91 ? 23.531 -0.181 -30.216 1.00 87.06 91 LYS A C 1
ATOM 732 O O . LYS A 1 91 ? 24.367 0.311 -30.957 1.00 87.06 91 LYS A O 1
ATOM 737 N N . LYS A 1 92 ? 23.411 -1.498 -30.013 1.00 82.62 92 LYS A N 1
ATOM 738 C CA . LYS A 1 92 ? 24.260 -2.492 -30.684 1.00 82.62 92 LYS A CA 1
ATOM 739 C C . LYS A 1 92 ? 23.994 -2.555 -32.192 1.00 82.62 92 LYS A C 1
ATOM 741 O O . LYS A 1 92 ? 24.942 -2.656 -32.955 1.00 82.62 92 LYS A O 1
ATOM 746 N N . ALA A 1 93 ? 22.732 -2.455 -32.613 1.00 71.38 93 ALA A N 1
ATOM 747 C CA . ALA A 1 93 ? 22.372 -2.428 -34.033 1.00 71.38 93 ALA A CA 1
ATOM 748 C C . ALA A 1 93 ? 22.943 -1.203 -34.774 1.00 71.38 93 ALA A C 1
ATOM 750 O O . ALA A 1 93 ? 23.305 -1.322 -35.932 1.00 71.38 93 ALA A O 1
ATOM 751 N N . ASN A 1 94 ? 23.064 -0.056 -34.098 1.00 67.62 94 ASN A N 1
ATOM 752 C CA . ASN A 1 94 ? 23.605 1.181 -34.675 1.00 67.62 94 ASN A CA 1
ATOM 753 C C . ASN A 1 94 ? 25.147 1.289 -34.607 1.00 67.62 94 ASN A C 1
ATOM 755 O O . ASN A 1 94 ? 25.688 2.345 -34.921 1.00 67.62 94 ASN A O 1
ATOM 759 N N . GLN A 1 95 ? 25.845 0.264 -34.107 1.00 62.72 95 GLN A N 1
ATOM 760 C CA . GLN A 1 95 ? 27.317 0.206 -34.040 1.00 62.72 95 GLN A CA 1
ATOM 761 C C . GLN A 1 95 ? 27.927 -0.699 -35.127 1.00 62.72 95 GLN A C 1
ATOM 763 O O . GLN A 1 95 ? 29.132 -0.938 -35.106 1.00 62.72 95 GLN A O 1
ATOM 768 N N . ILE A 1 96 ? 27.093 -1.207 -36.036 1.00 49.44 96 ILE A N 1
ATOM 769 C CA . ILE A 1 96 ? 27.452 -1.946 -37.254 1.00 49.44 96 ILE A CA 1
ATOM 770 C C . ILE A 1 96 ? 27.128 -1.024 -38.428 1.00 49.44 96 ILE A C 1
ATOM 772 O O . ILE A 1 96 ? 27.942 -0.983 -39.372 1.00 49.44 96 ILE A O 1
#

Foldseek 3Di:
DADDPVRDDPDDDDDDCVVVVVDPLCCVLVVVVVVVVVCVVVVNDAQEDEEAPNVSNVVCCVPPVVNHHYHYDCVVVVVVVVVVVVVVVVVVVVVD

pLDDT: mean 92.48, std 7.19, range [49.44, 97.75]